Protein AF-A0A7S0CJA6-F1 (afdb_monomer_lite)

Radius of gyration: 19.64 Å; chains: 1; bounding box: 47×48×45 Å

InterPro domains:
  IPR001902 SLC26A/SulP transporter [PTHR11814] (40-157)
  IPR011547 SLC26A/SulP transporter domain [PF00916] (33-157)

Structure (mmCIF, N/CA/C/O backbone):
data_AF-A0A7S0CJA6-F1
#
_entry.id   AF-A0A7S0CJA6-F1
#
loop_
_atom_site.group_PDB
_atom_site.id
_atom_site.type_symbol
_atom_site.label_atom_id
_atom_site.label_alt_id
_atom_site.label_comp_id
_atom_site.label_asym_id
_atom_site.label_entity_id
_atom_site.label_seq_id
_atom_site.pdbx_PDB_ins_code
_atom_site.Cartn_x
_atom_site.Cartn_y
_atom_site.Cartn_z
_atom_site.occupancy
_atom_site.B_iso_or_equiv
_atom_site.auth_seq_id
_atom_site.auth_comp_id
_atom_site.auth_asym_id
_atom_site.auth_atom_id
_atom_site.pdbx_PDB_model_num
ATOM 1 N N . ALA A 1 1 ? 19.255 10.999 -23.727 1.00 34.34 1 ALA A N 1
ATOM 2 C CA . ALA A 1 1 ? 18.001 10.492 -24.313 1.00 34.34 1 ALA A CA 1
ATOM 3 C C . ALA A 1 1 ? 17.086 10.136 -23.152 1.00 34.34 1 ALA A C 1
ATOM 5 O O . ALA A 1 1 ? 17.441 9.262 -22.374 1.00 34.34 1 ALA A O 1
ATOM 6 N N . GLY A 1 2 ? 16.042 10.936 -22.924 1.00 38.62 2 GLY A N 1
ATOM 7 C CA . GLY A 1 2 ? 15.168 10.803 -21.758 1.00 38.62 2 GLY A CA 1
ATOM 8 C C . GLY A 1 2 ? 14.241 9.605 -21.918 1.00 38.62 2 GLY A C 1
ATOM 9 O O . GLY A 1 2 ? 13.465 9.574 -22.870 1.00 38.62 2 GLY A O 1
ATOM 10 N N . GLY A 1 3 ? 14.359 8.637 -21.010 1.00 33.50 3 GLY A N 1
ATOM 11 C CA . GLY A 1 3 ? 13.439 7.509 -20.917 1.00 33.50 3 GLY A CA 1
ATOM 12 C C . GLY A 1 3 ? 12.040 7.991 -20.552 1.00 33.50 3 GLY A C 1
ATOM 13 O O . GLY A 1 3 ? 11.866 8.930 -19.769 1.00 33.50 3 GLY A O 1
ATOM 14 N N . ILE A 1 4 ? 11.041 7.368 -21.161 1.00 37.97 4 ILE A N 1
ATOM 15 C CA . ILE A 1 4 ? 9.636 7.659 -20.905 1.00 37.97 4 ILE A CA 1
ATOM 16 C C . ILE A 1 4 ? 9.316 7.119 -19.506 1.00 37.97 4 ILE A C 1
ATOM 18 O O . ILE A 1 4 ? 9.671 5.987 -19.179 1.00 37.97 4 ILE A O 1
ATOM 22 N N . VAL A 1 5 ? 8.657 7.913 -18.658 1.00 37.62 5 VAL A N 1
ATOM 23 C CA . VAL A 1 5 ? 8.196 7.448 -17.340 1.00 37.62 5 VAL A CA 1
ATOM 24 C C . VAL A 1 5 ? 7.273 6.241 -17.551 1.00 37.62 5 VAL A C 1
ATOM 26 O O . VAL A 1 5 ? 6.165 6.400 -18.060 1.00 37.62 5 VAL A O 1
ATOM 29 N N . GLY A 1 6 ? 7.747 5.044 -17.191 1.00 39.72 6 GLY A N 1
ATOM 30 C CA . GLY A 1 6 ? 7.021 3.776 -17.349 1.00 39.72 6 GLY A CA 1
ATOM 31 C C . GLY A 1 6 ? 7.597 2.793 -18.375 1.00 39.72 6 GLY A C 1
ATOM 32 O O . GLY A 1 6 ? 6.991 1.747 -18.593 1.00 39.72 6 GLY A O 1
ATOM 33 N N . GLU A 1 7 ? 8.738 3.085 -19.000 1.00 39.81 7 GLU A N 1
ATOM 34 C CA . GLU A 1 7 ? 9.423 2.114 -19.858 1.00 39.81 7 GLU A CA 1
ATOM 35 C C . GLU A 1 7 ? 10.080 1.016 -19.001 1.00 39.81 7 GLU A C 1
ATOM 37 O O . GLU A 1 7 ? 10.882 1.299 -18.109 1.00 39.81 7 GLU A O 1
ATOM 42 N N . ILE A 1 8 ? 9.693 -0.242 -19.231 1.00 46.72 8 ILE A N 1
ATOM 43 C CA . ILE A 1 8 ? 10.284 -1.404 -18.558 1.00 46.72 8 ILE A CA 1
ATOM 44 C C . ILE A 1 8 ? 11.659 -1.642 -19.204 1.00 46.72 8 ILE A C 1
ATOM 46 O O . ILE A 1 8 ? 11.704 -1.825 -20.424 1.00 46.72 8 ILE A O 1
ATOM 50 N N . PRO A 1 9 ? 12.772 -1.631 -18.447 1.00 54.38 9 PRO A N 1
ATOM 51 C CA . PRO A 1 9 ? 14.093 -1.869 -19.019 1.00 54.38 9 PRO A CA 1
ATOM 52 C C . PRO A 1 9 ? 14.168 -3.275 -19.645 1.00 54.38 9 PRO A C 1
ATOM 54 O O . PRO A 1 9 ? 13.553 -4.209 -19.121 1.00 54.38 9 PRO A O 1
ATOM 57 N N . PRO A 1 10 ? 14.897 -3.449 -20.764 1.00 44.28 10 PRO A N 1
ATOM 58 C CA . PRO A 1 10 ? 15.075 -4.759 -21.379 1.00 44.28 10 PRO A CA 1
ATOM 59 C C . PRO A 1 10 ? 15.788 -5.700 -20.395 1.00 44.28 10 PRO A C 1
ATOM 61 O O . PRO A 1 10 ? 16.904 -5.434 -19.958 1.00 44.28 10 PRO A O 1
ATOM 64 N N . MET A 1 11 ? 15.099 -6.778 -20.018 1.00 49.84 11 MET A N 1
ATOM 65 C CA . MET A 1 11 ? 15.548 -7.783 -19.051 1.00 49.84 11 MET A CA 1
ATOM 66 C C . MET A 1 11 ? 16.489 -8.794 -19.729 1.00 49.84 11 MET A C 1
ATOM 68 O O . MET A 1 11 ? 16.017 -9.741 -20.360 1.00 49.84 11 MET A O 1
ATOM 72 N N . GLU A 1 12 ? 17.807 -8.626 -19.593 1.00 42.50 12 GLU A N 1
ATOM 73 C CA . GLU A 1 12 ? 18.779 -9.682 -19.914 1.00 42.50 12 GLU A CA 1
ATOM 74 C C . GLU A 1 12 ? 19.123 -10.488 -18.650 1.00 42.50 12 GLU A C 1
ATOM 76 O O . GLU A 1 12 ? 19.884 -10.036 -17.802 1.00 42.50 12 GLU A O 1
ATOM 81 N N . GLY A 1 13 ? 18.570 -11.704 -18.536 1.00 4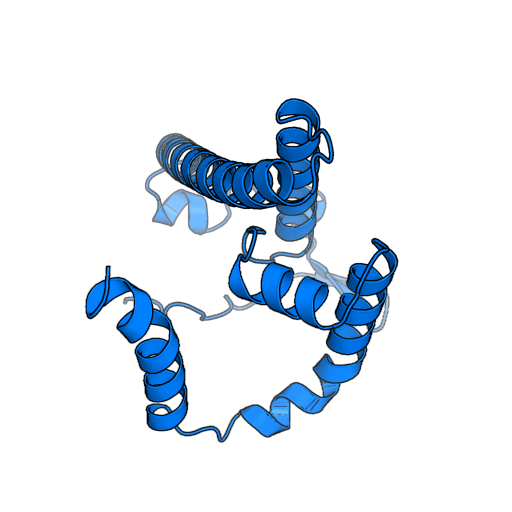7.22 13 GLY A N 1
ATOM 82 C CA . GLY A 1 13 ? 19.039 -12.728 -17.589 1.00 47.22 13 GLY A CA 1
ATOM 83 C C . GLY A 1 13 ? 18.039 -13.142 -16.499 1.00 47.22 13 GLY A C 1
ATOM 84 O O . GLY A 1 13 ? 17.909 -12.501 -15.461 1.00 47.22 13 GLY A O 1
ATOM 85 N N . GLY A 1 14 ? 17.380 -14.290 -16.683 1.00 44.97 14 GLY A N 1
ATOM 86 C CA . GLY A 1 14 ? 16.560 -14.940 -15.651 1.00 44.97 14 GLY A CA 1
ATOM 87 C C . GLY A 1 14 ? 16.659 -16.464 -15.729 1.00 44.97 14 GLY A C 1
ATOM 88 O O . GLY A 1 14 ? 16.762 -17.022 -16.824 1.00 44.97 14 GLY A O 1
ATOM 89 N N . ILE A 1 15 ? 16.633 -17.147 -14.578 1.00 46.81 15 ILE A N 1
ATOM 90 C CA . ILE A 1 15 ? 16.585 -18.619 -14.533 1.00 46.81 15 ILE A CA 1
ATOM 91 C C . ILE A 1 15 ? 15.150 -19.046 -14.821 1.00 46.81 15 ILE A C 1
ATOM 93 O O . ILE A 1 15 ? 14.223 -18.685 -14.096 1.00 46.81 15 ILE A O 1
ATOM 97 N N . ASN A 1 16 ? 14.968 -1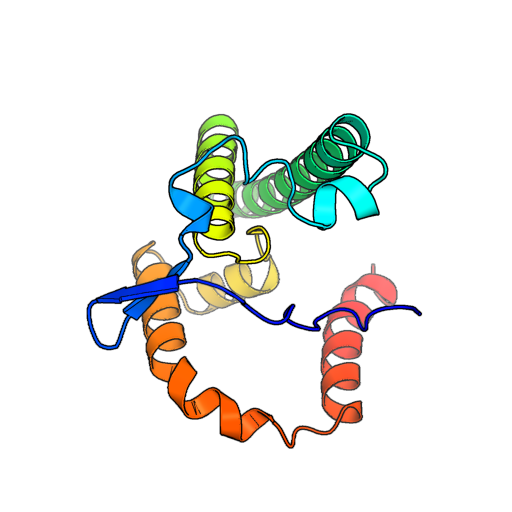9.821 -15.886 1.00 47.88 16 ASN A N 1
ATOM 98 C CA . ASN A 1 16 ? 13.679 -20.395 -16.249 1.00 47.88 16 ASN A CA 1
ATOM 99 C C . ASN A 1 16 ? 13.414 -21.648 -15.404 1.00 47.88 16 ASN A C 1
ATOM 101 O O . ASN A 1 16 ? 14.013 -22.695 -15.649 1.00 47.88 16 ASN A O 1
ATOM 105 N N . ILE A 1 17 ? 12.485 -21.566 -14.449 1.00 50.97 17 ILE A N 1
ATOM 106 C CA . ILE A 1 17 ? 11.848 -22.748 -13.854 1.00 50.97 17 ILE A CA 1
ATOM 107 C C . ILE A 1 17 ? 10.402 -22.844 -14.358 1.00 50.97 17 ILE A C 1
ATOM 109 O O . ILE A 1 17 ? 9.436 -22.553 -13.656 1.00 50.97 17 ILE A O 1
ATOM 113 N N . GLY A 1 18 ? 10.253 -23.229 -15.628 1.00 62.47 18 GLY A N 1
ATOM 114 C CA . GLY A 1 18 ? 8.951 -23.308 -16.299 1.00 62.47 18 GLY A CA 1
ATOM 115 C C . GLY A 1 18 ? 8.359 -21.918 -16.592 1.00 62.47 18 GLY A C 1
ATOM 116 O O . GLY A 1 18 ? 9.113 -21.015 -16.934 1.00 62.47 18 GLY A O 1
ATOM 117 N N . PRO A 1 19 ? 7.034 -21.697 -16.476 1.00 48.66 19 PRO A N 1
ATOM 118 C CA . PRO A 1 19 ? 6.403 -20.431 -16.873 1.00 48.66 19 PRO A CA 1
ATOM 119 C C . PRO A 1 19 ? 6.705 -19.242 -15.938 1.00 48.66 19 PRO A C 1
ATOM 121 O O . PRO A 1 19 ? 6.184 -18.152 -16.163 1.00 48.66 19 PRO A O 1
ATOM 124 N N . LEU A 1 20 ? 7.514 -19.430 -14.887 1.00 52.25 20 LEU A N 1
ATOM 125 C CA . LEU A 1 20 ? 7.940 -18.378 -13.966 1.00 52.25 20 LEU A CA 1
ATOM 126 C C . LEU A 1 20 ? 9.420 -18.044 -14.208 1.00 52.25 20 LEU A C 1
ATOM 128 O O . LEU A 1 20 ? 10.319 -18.761 -13.766 1.00 52.25 20 LEU A O 1
ATOM 132 N N . SER A 1 21 ? 9.670 -16.928 -14.890 1.00 43.44 21 SER A N 1
ATOM 133 C CA . SER A 1 21 ? 11.000 -16.319 -14.954 1.00 43.44 21 SER A CA 1
ATOM 134 C C . SER A 1 21 ? 11.219 -15.505 -13.682 1.00 43.44 21 SER A C 1
ATOM 136 O O . SER A 1 21 ? 10.710 -14.392 -13.558 1.00 43.44 21 SER A O 1
ATOM 138 N N . LEU A 1 22 ? 11.951 -16.065 -12.720 1.00 54.69 22 LEU A N 1
ATOM 139 C CA . LEU A 1 22 ? 12.435 -15.314 -11.563 1.00 54.69 22 LEU A CA 1
ATOM 140 C C . LEU A 1 22 ? 13.724 -14.580 -11.978 1.00 54.69 22 LEU A C 1
ATOM 142 O O . LEU A 1 22 ? 14.679 -15.246 -12.399 1.00 54.69 22 LEU A O 1
ATOM 146 N N . PRO A 1 23 ? 13.779 -13.237 -11.902 1.00 51.97 23 PRO A N 1
ATOM 147 C CA . PRO A 1 23 ? 15.008 -12.504 -12.177 1.00 51.97 23 PRO A CA 1
ATOM 148 C C . PRO A 1 23 ? 16.082 -12.893 -11.148 1.00 51.97 23 PRO A C 1
ATOM 150 O O . PRO A 1 23 ? 15.835 -12.886 -9.941 1.00 51.97 23 PRO A O 1
ATOM 153 N N . LEU A 1 24 ? 17.280 -13.232 -11.638 1.00 49.38 24 LEU A N 1
ATOM 154 C CA . LEU A 1 24 ? 18.470 -13.590 -10.842 1.00 49.38 24 LEU A CA 1
ATOM 155 C C . LEU A 1 24 ? 18.955 -12.456 -9.919 1.00 49.38 24 LEU A C 1
ATOM 157 O O . LEU A 1 24 ? 19.768 -12.683 -9.028 1.00 49.38 24 LEU A O 1
ATOM 161 N N . GLU A 1 25 ? 18.404 -11.259 -10.099 1.00 52.19 25 GLU A N 1
ATOM 162 C CA . GLU A 1 25 ? 18.694 -10.037 -9.353 1.00 52.19 25 GLU A CA 1
ATOM 163 C C . GLU A 1 25 ? 18.331 -10.145 -7.855 1.00 52.19 25 GLU A C 1
ATOM 165 O O . GLU A 1 25 ? 18.951 -9.501 -7.017 1.00 52.19 25 GLU A O 1
ATOM 170 N N . LEU A 1 26 ? 17.387 -11.018 -7.474 1.00 49.50 26 LEU A N 1
ATOM 171 C CA . LEU A 1 26 ? 16.946 -11.188 -6.077 1.00 49.50 26 LEU A CA 1
ATOM 172 C C . LEU A 1 26 ? 17.919 -11.966 -5.170 1.00 49.50 26 LEU A C 1
ATOM 174 O O . LEU A 1 26 ? 17.708 -11.987 -3.956 1.00 49.50 26 LEU A O 1
ATOM 178 N N . LEU A 1 27 ? 18.955 -12.620 -5.711 1.00 49.53 27 LEU A N 1
ATOM 179 C CA . LEU A 1 27 ? 19.834 -13.496 -4.919 1.00 49.53 27 LEU A CA 1
ATOM 180 C C . LEU A 1 27 ? 21.164 -12.839 -4.509 1.00 49.53 27 LEU A C 1
ATOM 182 O O . LEU A 1 27 ? 21.864 -13.378 -3.652 1.00 49.53 27 LEU A O 1
ATOM 186 N N . ASN A 1 28 ? 21.506 -11.671 -5.066 1.00 48.25 28 ASN A N 1
ATOM 187 C CA . ASN A 1 28 ? 22.794 -11.022 -4.824 1.00 48.25 28 ASN A CA 1
ATOM 188 C C . ASN A 1 28 ? 22.616 -9.564 -4.340 1.00 48.25 28 ASN A C 1
ATOM 190 O O . ASN A 1 28 ? 22.383 -8.662 -5.149 1.00 48.25 28 ASN A O 1
ATOM 194 N N . PRO A 1 29 ? 22.743 -9.281 -3.027 1.00 54.56 29 PRO A N 1
ATOM 195 C CA . PRO A 1 29 ? 22.499 -7.944 -2.473 1.00 54.56 29 PRO A CA 1
ATOM 196 C C . PRO A 1 29 ? 23.478 -6.878 -2.997 1.00 54.56 29 PRO A C 1
ATOM 198 O O . PRO A 1 29 ? 23.189 -5.686 -2.912 1.00 54.56 29 PRO A O 1
ATOM 201 N N . ALA A 1 30 ? 24.622 -7.293 -3.553 1.00 52.19 30 ALA A N 1
ATOM 202 C CA . ALA A 1 30 ? 25.612 -6.408 -4.160 1.00 52.19 30 ALA A CA 1
ATOM 203 C C . ALA A 1 30 ? 25.252 -5.970 -5.597 1.00 52.19 30 ALA A C 1
ATOM 205 O O . ALA A 1 30 ? 25.661 -4.888 -6.015 1.00 52.19 30 ALA A O 1
ATOM 206 N N . GLU A 1 31 ? 24.465 -6.759 -6.338 1.00 51.91 31 GLU A N 1
ATOM 207 C CA . GLU A 1 31 ? 23.998 -6.406 -7.693 1.00 51.91 31 GLU A CA 1
ATOM 208 C C . GLU A 1 31 ? 22.672 -5.632 -7.664 1.00 51.91 31 GLU A C 1
ATOM 210 O O . GLU A 1 31 ? 22.499 -4.718 -8.465 1.00 51.91 31 GLU A O 1
ATOM 215 N N . LEU A 1 32 ? 21.827 -5.831 -6.638 1.00 52.22 32 LEU A N 1
ATOM 216 C CA . LEU A 1 32 ? 20.700 -4.926 -6.332 1.00 52.22 32 LEU A CA 1
ATOM 217 C C . LEU A 1 32 ? 21.131 -3.474 -6.067 1.00 52.22 32 LEU A C 1
ATOM 219 O O . LEU A 1 32 ? 20.330 -2.544 -6.153 1.00 52.22 32 LEU A O 1
ATOM 223 N N . MET A 1 33 ? 22.399 -3.258 -5.716 1.00 49.69 33 MET A N 1
ATOM 224 C CA . MET A 1 33 ? 22.956 -1.927 -5.484 1.00 49.69 33 MET A CA 1
ATOM 225 C C . MET A 1 33 ? 23.378 -1.230 -6.791 1.00 49.69 33 MET A C 1
ATOM 227 O O . MET A 1 33 ? 23.532 -0.009 -6.805 1.00 49.69 33 MET A O 1
ATOM 231 N N . GLN A 1 34 ? 23.514 -1.979 -7.894 1.00 48.72 34 GLN A N 1
ATOM 232 C CA . GLN A 1 34 ? 23.853 -1.463 -9.229 1.00 48.72 34 GLN A CA 1
ATOM 233 C C . GLN A 1 34 ? 22.626 -1.243 -10.125 1.00 48.72 34 GLN A C 1
ATOM 235 O O . GLN A 1 34 ? 22.766 -0.984 -11.320 1.00 48.72 34 GLN A O 1
ATOM 240 N N . VAL A 1 35 ? 21.421 -1.280 -9.552 1.00 55.84 35 VAL A N 1
ATOM 241 C CA . VAL A 1 35 ? 20.189 -0.951 -10.272 1.00 55.84 35 VAL A CA 1
ATOM 242 C C . VAL A 1 35 ? 20.322 0.467 -10.857 1.00 55.84 35 VAL A C 1
ATOM 244 O O . VAL A 1 35 ? 20.714 1.393 -10.132 1.00 55.84 35 VAL A O 1
ATOM 247 N N . PRO A 1 36 ? 19.950 0.699 -12.132 1.00 56.75 36 PRO A N 1
ATOM 248 C CA . PRO A 1 36 ? 20.057 2.006 -12.793 1.00 56.75 36 PRO A CA 1
ATOM 249 C C . PRO A 1 36 ? 19.351 3.158 -12.048 1.00 56.75 36 PRO A C 1
ATOM 251 O O . PRO A 1 36 ? 19.639 4.326 -12.310 1.00 56.75 36 PRO A O 1
ATOM 254 N N . LEU A 1 37 ? 18.482 2.858 -11.073 1.00 57.44 37 LEU A N 1
ATOM 255 C CA . LEU A 1 37 ? 17.884 3.833 -10.158 1.00 57.44 37 LEU A CA 1
ATOM 256 C C . LEU A 1 37 ? 18.909 4.556 -9.269 1.00 57.44 37 LEU A C 1
ATOM 258 O O . LEU A 1 37 ? 18.781 5.763 -9.074 1.00 57.44 37 LEU A O 1
ATOM 262 N N . VAL A 1 38 ? 19.924 3.868 -8.736 1.00 57.53 38 VAL A N 1
ATOM 263 C CA . VAL A 1 38 ? 20.918 4.503 -7.845 1.00 57.53 38 VAL A CA 1
ATOM 264 C C . VAL A 1 38 ? 21.754 5.518 -8.625 1.00 57.53 38 VAL A C 1
ATOM 266 O O . VAL A 1 38 ? 22.015 6.620 -8.136 1.00 57.53 38 VAL A O 1
ATOM 269 N N . ALA A 1 39 ? 22.107 5.180 -9.868 1.00 58.69 39 ALA A N 1
ATOM 270 C CA . ALA A 1 39 ? 22.787 6.087 -10.786 1.00 58.69 39 ALA A CA 1
ATOM 271 C C . ALA A 1 39 ? 21.891 7.271 -11.201 1.00 58.69 39 ALA A C 1
ATOM 273 O O . ALA A 1 39 ? 22.371 8.402 -11.261 1.00 58.69 39 ALA A O 1
ATOM 274 N N . HIS A 1 40 ? 20.589 7.045 -11.421 1.00 63.31 40 HIS A N 1
ATOM 275 C CA . HIS A 1 40 ? 19.638 8.095 -11.811 1.00 63.31 40 HIS A CA 1
ATOM 276 C C . HIS A 1 40 ? 19.385 9.137 -10.708 1.00 63.31 40 HIS A C 1
ATOM 278 O O . HIS A 1 40 ? 19.218 10.317 -11.002 1.00 63.31 40 HIS A O 1
ATOM 284 N N . PHE A 1 41 ? 19.395 8.725 -9.437 1.00 60.16 41 PHE A N 1
ATOM 285 C CA . PHE A 1 41 ? 19.184 9.621 -8.291 1.00 60.16 41 PHE A CA 1
ATOM 286 C C . PHE A 1 41 ? 20.472 10.270 -7.753 1.00 60.16 41 PHE A C 1
ATOM 288 O O . PHE A 1 41 ? 20.429 11.021 -6.777 1.00 60.16 41 PHE A O 1
ATOM 295 N N . GLY A 1 42 ? 21.622 10.034 -8.392 1.00 65.25 42 GLY A N 1
ATOM 296 C CA . GLY A 1 42 ? 22.899 10.624 -7.980 1.00 65.25 42 GLY A CA 1
ATOM 297 C C . GLY A 1 42 ? 23.510 9.971 -6.736 1.00 65.25 42 GLY A C 1
ATOM 298 O O . GLY A 1 42 ? 24.265 10.617 -6.014 1.00 65.25 42 GLY A O 1
ATOM 299 N N . GLY A 1 43 ? 23.185 8.701 -6.477 1.00 79.06 43 GLY A N 1
ATOM 300 C CA . GLY A 1 43 ? 23.772 7.894 -5.410 1.00 79.06 43 GLY A CA 1
ATOM 301 C C . GLY A 1 43 ? 22.790 7.451 -4.324 1.00 79.06 43 GLY A C 1
ATOM 302 O O . GLY A 1 43 ? 21.662 7.933 -4.204 1.00 79.06 43 GLY A O 1
ATOM 303 N N . ILE A 1 44 ? 23.255 6.515 -3.494 1.00 78.88 44 ILE A N 1
ATOM 304 C CA . ILE A 1 44 ? 22.454 5.850 -2.456 1.00 78.88 44 ILE A CA 1
ATOM 305 C C . ILE A 1 44 ? 21.905 6.830 -1.406 1.00 78.88 44 ILE A C 1
ATOM 307 O O . ILE A 1 44 ? 20.793 6.653 -0.916 1.00 78.88 44 ILE A O 1
ATOM 311 N N . LEU A 1 45 ? 22.652 7.897 -1.098 1.00 81.69 45 LEU A N 1
ATOM 312 C CA . LEU A 1 45 ? 22.263 8.904 -0.106 1.00 81.69 45 LEU A CA 1
ATOM 313 C C . LEU A 1 45 ? 21.053 9.727 -0.562 1.00 81.69 45 LEU A C 1
ATOM 315 O O . LEU A 1 45 ? 20.119 9.916 0.213 1.00 81.69 45 LEU A O 1
ATOM 319 N N . ASN A 1 46 ? 21.031 10.168 -1.822 1.00 79.88 46 ASN A N 1
ATOM 320 C CA . ASN A 1 46 ? 19.897 10.911 -2.378 1.00 79.88 46 ASN A CA 1
ATOM 321 C C . ASN A 1 46 ? 18.649 10.040 -2.506 1.00 79.88 46 ASN A C 1
ATOM 323 O O . ASN A 1 46 ? 17.533 10.516 -2.276 1.00 79.88 46 ASN A O 1
ATOM 327 N N . LEU A 1 47 ? 18.835 8.763 -2.847 1.00 83.44 47 LEU A N 1
ATOM 328 C CA . LEU A 1 47 ? 17.746 7.799 -2.905 1.00 83.44 47 LEU A CA 1
ATOM 329 C C . LEU A 1 47 ? 17.151 7.571 -1.511 1.00 83.44 47 LEU A C 1
ATOM 331 O O . LEU A 1 47 ? 15.937 7.651 -1.347 1.00 83.44 47 LEU A O 1
ATOM 335 N N . LEU A 1 48 ? 18.001 7.364 -0.499 1.00 85.62 48 LEU A N 1
ATOM 336 C CA . LEU A 1 48 ? 17.570 7.183 0.885 1.00 85.62 48 LEU A CA 1
ATOM 337 C C . LEU A 1 48 ? 16.853 8.427 1.418 1.00 85.62 48 LEU A C 1
ATOM 339 O O . LEU A 1 48 ? 15.809 8.305 2.059 1.00 85.62 48 LEU A O 1
ATOM 343 N N . LEU A 1 49 ? 17.369 9.620 1.118 1.00 89.00 49 LEU A N 1
ATOM 344 C CA . LEU A 1 49 ? 16.740 10.879 1.507 1.00 89.00 49 LEU A CA 1
ATOM 345 C C . LEU A 1 49 ? 15.358 11.036 0.856 1.00 89.00 49 LEU A C 1
ATOM 347 O O . LEU A 1 49 ? 14.373 11.271 1.554 1.00 89.00 49 LEU A O 1
ATOM 351 N N . SER A 1 50 ? 15.261 10.833 -0.461 1.00 86.94 50 SER A N 1
ATOM 352 C CA . SER A 1 50 ? 13.995 10.928 -1.202 1.00 86.94 50 SER A CA 1
ATOM 353 C C . SER A 1 50 ? 12.975 9.884 -0.737 1.00 86.94 50 SER A C 1
ATOM 355 O O . SER A 1 50 ? 11.805 10.208 -0.542 1.00 86.94 50 SER A O 1
ATOM 357 N N . ALA A 1 51 ? 13.416 8.646 -0.497 1.00 88.50 51 ALA A N 1
ATOM 358 C CA . ALA A 1 51 ? 12.573 7.572 0.016 1.00 88.50 51 ALA A CA 1
ATOM 359 C C . ALA A 1 51 ? 12.066 7.875 1.433 1.00 88.50 51 ALA A C 1
ATOM 361 O O . ALA A 1 51 ? 10.888 7.671 1.716 1.00 88.50 51 ALA A O 1
ATOM 362 N N . THR A 1 52 ? 12.923 8.417 2.304 1.00 90.31 52 THR A N 1
ATOM 363 C CA . THR A 1 52 ? 12.553 8.805 3.674 1.00 90.31 52 THR A CA 1
ATOM 364 C C . THR A 1 52 ? 11.536 9.944 3.674 1.00 90.31 52 THR A C 1
ATOM 366 O O . THR A 1 52 ? 10.542 9.883 4.401 1.00 90.31 52 THR A O 1
ATOM 369 N N . LEU A 1 53 ? 11.736 10.964 2.832 1.00 93.56 53 LEU A N 1
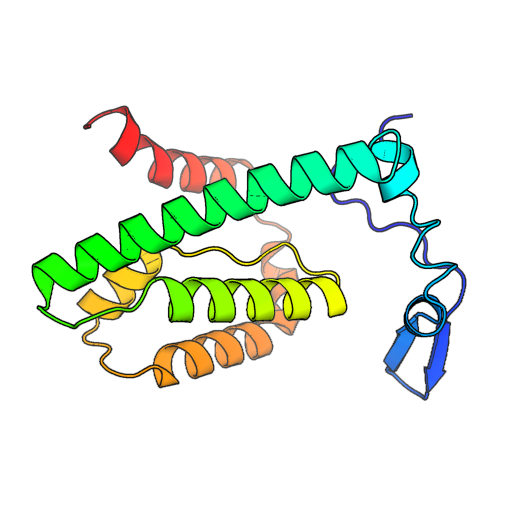ATOM 370 C CA . LEU A 1 53 ? 10.772 12.052 2.660 1.00 93.56 53 LEU A CA 1
ATOM 371 C C . LEU A 1 53 ? 9.427 11.526 2.157 1.00 93.56 53 LEU A C 1
ATOM 373 O O . LEU A 1 53 ? 8.389 11.832 2.745 1.00 93.56 53 LEU A O 1
ATOM 377 N N . PHE A 1 54 ? 9.439 10.687 1.118 1.00 91.31 54 PHE A N 1
ATOM 378 C CA . PHE A 1 54 ? 8.221 10.082 0.589 1.00 91.31 54 PHE A CA 1
ATOM 379 C C . PHE A 1 54 ? 7.501 9.238 1.647 1.00 91.31 54 PHE A C 1
ATOM 381 O O . PHE A 1 54 ? 6.309 9.433 1.867 1.00 91.31 54 PHE A O 1
ATOM 388 N N . ALA A 1 55 ? 8.214 8.348 2.342 1.00 92.50 55 ALA A N 1
ATOM 389 C CA . ALA A 1 55 ? 7.650 7.499 3.388 1.00 92.50 55 ALA A CA 1
ATOM 390 C C . ALA A 1 55 ? 7.029 8.326 4.523 1.00 92.50 55 ALA A C 1
ATOM 392 O O . ALA A 1 55 ? 5.936 8.008 4.987 1.00 92.50 55 ALA A O 1
ATOM 393 N N . SER A 1 56 ? 7.679 9.425 4.919 1.00 93.94 56 SER A N 1
ATOM 394 C CA . SER A 1 56 ? 7.179 10.321 5.969 1.00 93.94 56 SER A CA 1
ATOM 395 C C . SER A 1 56 ? 5.878 11.013 5.554 1.00 93.94 56 SER A C 1
ATOM 397 O O . SER A 1 56 ? 4.904 11.004 6.307 1.00 93.94 56 SER A O 1
ATOM 399 N N . LEU A 1 57 ? 5.827 11.564 4.336 1.00 94.38 57 LEU A N 1
ATOM 400 C CA . LEU A 1 57 ? 4.613 12.183 3.789 1.00 94.38 57 LEU A CA 1
ATOM 401 C C . LEU A 1 57 ? 3.486 11.161 3.616 1.00 94.38 57 LEU A C 1
ATOM 403 O O . LEU A 1 57 ? 2.321 11.449 3.898 1.00 94.38 57 LEU A O 1
ATOM 407 N N . ASN A 1 58 ? 3.832 9.954 3.174 1.00 93.12 58 ASN A N 1
ATOM 408 C CA . ASN A 1 58 ? 2.871 8.889 2.954 1.00 93.12 58 ASN A CA 1
ATOM 409 C C . ASN A 1 58 ? 2.261 8.382 4.268 1.00 93.12 58 ASN A C 1
ATOM 411 O O . ASN A 1 58 ? 1.051 8.172 4.350 1.00 93.12 58 ASN A O 1
ATOM 415 N N . PHE A 1 59 ? 3.077 8.247 5.313 1.00 93.88 59 PHE A N 1
ATOM 416 C CA . PHE A 1 59 ? 2.618 7.891 6.653 1.00 93.88 59 PHE A CA 1
ATOM 417 C C . PHE A 1 59 ? 1.757 8.987 7.285 1.00 93.88 59 PHE A C 1
ATOM 419 O O . PHE A 1 59 ? 0.696 8.694 7.836 1.00 93.88 59 PHE A O 1
ATOM 426 N N . LEU A 1 60 ? 2.150 10.257 7.138 1.00 94.38 60 LEU A N 1
ATOM 427 C CA . LEU A 1 60 ? 1.358 11.390 7.618 1.00 94.38 60 LEU A CA 1
ATOM 428 C C . LEU A 1 60 ? -0.040 11.410 6.983 1.00 94.38 60 LEU A C 1
ATOM 430 O O . LEU A 1 60 ? -1.040 11.581 7.680 1.00 94.38 60 LEU A O 1
ATOM 434 N N . SER A 1 61 ? -0.121 11.179 5.669 1.00 91.88 61 SER A N 1
ATOM 435 C CA . SER A 1 61 ? -1.400 11.074 4.962 1.00 91.88 61 SER A CA 1
ATOM 436 C C . SER A 1 61 ? -2.256 9.919 5.493 1.00 91.88 61 SER A C 1
ATOM 438 O O . SER A 1 61 ? -3.458 10.091 5.700 1.00 91.88 61 SER A O 1
ATOM 440 N N . LEU A 1 62 ? -1.644 8.763 5.770 1.00 91.25 62 LEU A N 1
ATOM 441 C CA . LEU A 1 62 ? -2.344 7.591 6.292 1.00 91.25 62 LEU A CA 1
ATOM 442 C C . LEU A 1 62 ? -2.915 7.832 7.697 1.00 91.25 62 LEU A C 1
ATOM 444 O O . LEU A 1 62 ? -4.082 7.523 7.938 1.00 91.25 62 LEU A O 1
ATOM 448 N N . ILE A 1 63 ? -2.130 8.427 8.601 1.00 92.50 63 ILE A N 1
ATOM 449 C CA . ILE A 1 63 ? -2.592 8.782 9.951 1.00 92.50 63 ILE A CA 1
ATOM 450 C C . ILE A 1 63 ? -3.733 9.790 9.892 1.00 92.50 63 ILE A C 1
ATOM 452 O O . ILE A 1 63 ? -4.705 9.640 10.625 1.00 92.50 63 ILE A O 1
ATOM 456 N N . ASN A 1 64 ? -3.652 10.791 9.013 1.00 91.06 64 ASN A N 1
ATOM 457 C CA . ASN A 1 64 ? -4.714 11.784 8.888 1.00 91.06 64 ASN A CA 1
ATOM 458 C C . ASN A 1 64 ? -6.050 11.133 8.491 1.00 91.06 64 ASN A C 1
ATOM 460 O O . ASN A 1 64 ? -7.099 11.472 9.028 1.00 91.06 64 ASN A O 1
ATOM 464 N N . ILE A 1 65 ? -6.005 10.140 7.598 1.00 90.06 65 ILE A N 1
ATOM 465 C CA . ILE A 1 65 ? -7.184 9.343 7.246 1.00 90.06 65 ILE A CA 1
ATOM 466 C C . ILE A 1 65 ? -7.668 8.545 8.463 1.00 90.06 65 ILE A C 1
ATOM 468 O O . ILE A 1 65 ? -8.855 8.585 8.773 1.00 90.06 65 ILE A O 1
ATOM 472 N N . ALA A 1 66 ? -6.775 7.840 9.165 1.00 88.38 66 ALA A N 1
ATOM 473 C CA . ALA A 1 66 ? -7.133 7.039 10.337 1.00 88.38 66 ALA A CA 1
ATOM 474 C C . ALA A 1 66 ? -7.778 7.879 11.453 1.00 88.38 66 ALA A C 1
ATOM 476 O O . ALA A 1 66 ? -8.779 7.455 12.028 1.00 88.38 66 ALA A O 1
ATOM 477 N N . ALA A 1 67 ? -7.266 9.087 11.693 1.00 88.56 67 ALA A N 1
ATOM 478 C CA . ALA A 1 67 ? -7.804 10.027 12.670 1.00 88.56 67 ALA A CA 1
ATOM 479 C C . ALA A 1 67 ? -9.250 10.443 12.345 1.00 88.56 67 ALA A C 1
ATOM 481 O O . ALA A 1 67 ? -10.083 10.489 13.243 1.00 88.56 67 ALA A O 1
ATOM 482 N N . ILE A 1 68 ? -9.588 10.663 11.066 1.00 88.00 68 ILE A N 1
ATOM 483 C CA . ILE A 1 68 ? -10.975 10.944 10.640 1.00 88.00 68 ILE A CA 1
ATOM 484 C C . ILE A 1 68 ? -11.904 9.763 10.973 1.00 88.00 68 ILE A C 1
ATOM 486 O O . ILE A 1 68 ? -13.042 9.950 11.395 1.00 88.00 68 ILE A O 1
ATOM 490 N N . PHE A 1 69 ? -11.439 8.523 10.801 1.00 85.06 69 PHE A N 1
ATOM 491 C CA . PHE A 1 69 ? -12.249 7.350 11.144 1.00 85.06 69 PHE A CA 1
ATOM 492 C C . PHE A 1 69 ? -12.354 7.118 12.657 1.00 85.06 69 PHE A C 1
ATOM 494 O O . PHE A 1 69 ? -13.385 6.608 13.102 1.00 85.06 69 PHE A O 1
ATOM 501 N N . GLU A 1 70 ? -11.334 7.484 13.438 1.00 85.06 70 GLU A N 1
ATOM 502 C CA . GLU A 1 70 ? -11.378 7.443 14.903 1.00 85.06 70 GLU A CA 1
ATOM 503 C C . GLU A 1 70 ? -12.413 8.429 15.446 1.00 85.06 70 GLU A C 1
ATOM 505 O O . GLU A 1 70 ? -13.266 8.023 16.233 1.00 85.06 70 GLU A O 1
ATOM 510 N N . THR A 1 71 ? -12.388 9.691 15.007 1.00 85.56 71 THR A N 1
ATOM 511 C CA . THR A 1 71 ? -13.334 10.710 15.490 1.00 85.56 71 THR A CA 1
ATOM 512 C C . THR A 1 71 ? -14.781 10.342 15.184 1.00 85.56 71 THR A C 1
ATOM 514 O O . THR A 1 71 ? -15.664 10.587 16.001 1.00 85.56 71 THR A O 1
ATOM 517 N N . GLU A 1 72 ? -15.033 9.708 14.039 1.00 83.12 72 GLU A N 1
ATOM 518 C CA . GLU A 1 72 ? -16.383 9.312 13.643 1.00 83.12 72 GLU A CA 1
ATOM 519 C C . GLU A 1 72 ? -16.873 8.007 14.291 1.00 83.12 72 GLU A C 1
ATOM 521 O O . GLU A 1 72 ? -18.066 7.877 14.551 1.00 83.12 72 GLU A O 1
ATOM 526 N N . ASN A 1 73 ? -15.995 7.028 14.549 1.00 76.50 73 ASN A N 1
ATOM 527 C CA . ASN A 1 73 ? -16.409 5.687 15.002 1.00 76.50 73 ASN A CA 1
ATOM 528 C C . ASN A 1 73 ? -15.969 5.347 16.431 1.00 76.50 73 ASN A C 1
ATOM 530 O O . ASN A 1 73 ? -16.318 4.281 16.933 1.00 76.50 73 ASN A O 1
ATOM 534 N N . SER A 1 74 ? -15.188 6.216 17.081 1.00 77.19 74 SER A N 1
ATOM 535 C CA . SER A 1 74 ? -14.573 5.968 18.393 1.00 77.19 74 SER A CA 1
ATOM 536 C C . SER A 1 74 ? -13.807 4.637 18.456 1.00 77.19 74 SER A C 1
ATOM 538 O O . SER A 1 74 ? -13.743 3.983 19.497 1.00 77.19 74 SER A O 1
ATOM 540 N N . ILE A 1 75 ? -13.243 4.206 17.322 1.00 75.88 75 ILE A N 1
ATOM 541 C CA . ILE A 1 75 ? -12.431 2.992 17.237 1.00 75.88 75 ILE A CA 1
ATOM 542 C C . ILE A 1 75 ? -10.980 3.393 17.504 1.00 75.88 75 ILE A C 1
ATOM 544 O O . ILE A 1 75 ? -10.412 4.125 16.691 1.00 75.88 75 ILE A O 1
ATOM 548 N N . PRO A 1 76 ? -10.352 2.896 18.582 1.00 76.88 76 PRO A N 1
ATOM 549 C CA . PRO A 1 76 ? -8.976 3.246 18.887 1.00 76.88 76 PRO A CA 1
ATOM 550 C C . PRO A 1 76 ? -8.040 2.699 17.805 1.00 76.88 76 PRO A C 1
ATOM 552 O O . PRO A 1 76 ? -8.064 1.507 17.473 1.00 76.88 76 PRO A O 1
ATOM 555 N N . TYR A 1 77 ? -7.181 3.565 17.274 1.00 84.00 77 TYR A N 1
ATOM 556 C CA . TYR A 1 77 ? -6.090 3.172 16.386 1.00 84.00 77 TYR A CA 1
ATOM 557 C C . TYR A 1 77 ? -4.735 3.376 17.078 1.00 84.00 77 TYR A C 1
ATOM 559 O O . TYR A 1 77 ? -4.622 4.050 18.097 1.00 84.00 77 TYR A O 1
ATOM 567 N N . SER A 1 78 ? -3.690 2.734 16.555 1.00 90.12 78 SER A N 1
ATOM 568 C CA . SER A 1 78 ? -2.329 2.847 17.084 1.00 90.12 78 SER A CA 1
ATOM 569 C C . SER A 1 78 ? -1.381 3.219 15.956 1.00 90.12 78 SER A C 1
ATOM 571 O O . SER A 1 78 ? -1.150 2.411 15.057 1.00 90.12 78 SER A O 1
ATOM 573 N N . SER A 1 79 ? -0.802 4.419 16.017 1.00 90.81 79 SER A N 1
ATOM 574 C CA . SER A 1 79 ? 0.110 4.926 14.984 1.00 90.81 79 SER A CA 1
ATOM 575 C C . SER A 1 79 ? 1.322 4.019 14.772 1.00 90.81 79 SER A C 1
ATOM 577 O O . SER A 1 79 ? 1.731 3.809 13.636 1.00 90.81 79 SER A O 1
ATOM 579 N N . THR A 1 80 ? 1.860 3.409 15.834 1.00 93.75 80 THR A N 1
ATOM 580 C CA . THR A 1 80 ? 2.974 2.451 15.734 1.00 93.75 80 THR A CA 1
ATOM 581 C C . THR A 1 80 ? 2.584 1.211 14.932 1.00 93.75 80 THR A C 1
ATOM 583 O O . THR A 1 80 ? 3.365 0.730 14.111 1.00 93.75 80 THR A O 1
ATOM 586 N N . ARG A 1 81 ? 1.360 0.700 15.133 1.00 92.44 81 ARG A N 1
ATOM 587 C CA . ARG A 1 81 ? 0.849 -0.454 14.384 1.00 92.44 81 ARG A CA 1
ATOM 588 C C . ARG A 1 81 ? 0.655 -0.111 12.910 1.00 92.44 81 ARG A C 1
ATOM 590 O O . ARG A 1 81 ? 1.024 -0.913 12.059 1.00 92.44 81 ARG A O 1
ATOM 597 N N . GLU A 1 82 ? 0.099 1.063 12.617 1.00 90.88 82 GLU A N 1
ATOM 598 C CA . GLU A 1 82 ? -0.106 1.521 11.238 1.00 90.88 82 GLU A CA 1
ATOM 599 C C . GLU A 1 82 ? 1.231 1.790 10.525 1.00 90.88 82 GLU A C 1
ATOM 601 O O . GLU A 1 82 ? 1.393 1.381 9.377 1.00 90.88 82 GLU A O 1
ATOM 606 N N . LEU A 1 83 ? 2.229 2.359 11.218 1.00 93.38 83 LEU A N 1
ATOM 607 C CA . LEU A 1 83 ? 3.582 2.556 10.681 1.00 93.38 83 LEU A CA 1
ATOM 608 C C . LEU A 1 83 ? 4.222 1.224 10.290 1.00 93.38 83 LEU A C 1
ATOM 610 O O . LEU A 1 83 ? 4.756 1.076 9.192 1.00 93.38 83 LEU A O 1
ATOM 614 N N . PHE A 1 84 ? 4.155 0.242 11.189 1.00 94.62 84 PHE A N 1
ATOM 615 C CA . PHE A 1 84 ? 4.733 -1.075 10.951 1.00 94.62 84 PHE A CA 1
ATOM 616 C C . PHE A 1 84 ? 4.009 -1.813 9.818 1.00 94.62 84 PHE A C 1
ATOM 618 O O . PHE A 1 84 ? 4.653 -2.389 8.941 1.00 94.62 84 PHE A O 1
ATOM 625 N N . ALA A 1 85 ? 2.675 -1.738 9.783 1.00 92.06 85 ALA A N 1
ATOM 626 C CA . ALA A 1 85 ? 1.868 -2.322 8.717 1.00 92.06 85 ALA A CA 1
ATOM 627 C C . ALA A 1 85 ? 2.188 -1.703 7.346 1.00 92.06 85 ALA A C 1
ATOM 629 O O . ALA A 1 85 ? 2.358 -2.432 6.366 1.00 92.06 85 ALA A O 1
ATOM 630 N N . GLN A 1 86 ? 2.320 -0.377 7.271 1.00 93.31 86 GLN A N 1
ATOM 631 C CA . GLN A 1 86 ? 2.678 0.329 6.041 1.00 93.31 86 GLN A CA 1
ATOM 632 C C . GLN A 1 86 ? 4.109 0.012 5.600 1.00 93.31 86 GLN A C 1
ATOM 634 O O . GLN A 1 86 ? 4.335 -0.250 4.421 1.00 93.31 86 GLN A O 1
ATOM 639 N N . GLY A 1 87 ? 5.056 -0.043 6.541 1.00 92.94 87 GLY A N 1
ATOM 640 C CA . GLY A 1 87 ? 6.437 -0.432 6.269 1.00 92.94 87 GLY A CA 1
ATOM 641 C C . GLY A 1 87 ? 6.528 -1.823 5.644 1.00 92.94 87 GLY A C 1
ATOM 642 O O . GLY A 1 87 ? 7.091 -1.974 4.562 1.00 92.94 87 GLY A O 1
ATOM 643 N N . ILE A 1 88 ? 5.897 -2.826 6.265 1.00 94.69 88 ILE A N 1
ATOM 644 C CA . ILE A 1 88 ? 5.847 -4.194 5.721 1.00 94.69 88 ILE A CA 1
ATOM 645 C C . ILE A 1 88 ? 5.170 -4.220 4.348 1.00 94.69 88 ILE A C 1
ATOM 647 O O . ILE A 1 88 ? 5.649 -4.898 3.442 1.00 94.69 88 ILE A O 1
ATOM 651 N N . SER A 1 89 ? 4.084 -3.466 4.171 1.00 92.56 89 SER A N 1
ATOM 652 C CA . SER A 1 89 ? 3.363 -3.409 2.894 1.00 92.56 89 SER A CA 1
ATOM 653 C C . SER A 1 89 ? 4.230 -2.832 1.772 1.00 92.56 89 SER A C 1
ATOM 655 O O . SER A 1 89 ? 4.252 -3.378 0.672 1.00 92.56 89 SER A O 1
ATOM 657 N N . CYS A 1 90 ? 4.985 -1.764 2.045 1.00 91.25 90 CYS A N 1
ATOM 658 C CA . CYS A 1 90 ? 5.913 -1.168 1.085 1.00 91.25 90 CYS A CA 1
ATOM 659 C C . CYS A 1 90 ? 7.108 -2.080 0.780 1.00 91.25 90 CYS A C 1
ATOM 661 O O . CYS A 1 90 ? 7.513 -2.163 -0.376 1.00 91.25 90 CYS A O 1
ATOM 663 N N . LEU A 1 91 ? 7.642 -2.800 1.774 1.00 89.12 91 LEU A N 1
ATOM 664 C CA . LEU A 1 91 ? 8.692 -3.801 1.551 1.00 89.12 91 LEU A CA 1
ATOM 665 C C . LEU A 1 91 ? 8.189 -4.954 0.671 1.00 89.12 91 LEU A C 1
ATOM 667 O O . LEU A 1 91 ? 8.862 -5.338 -0.282 1.00 89.12 91 LEU A O 1
ATOM 671 N N . GLY A 1 92 ? 6.982 -5.460 0.945 1.00 89.50 92 GLY A N 1
ATOM 672 C CA . GLY A 1 92 ? 6.336 -6.480 0.119 1.00 89.50 92 GLY A CA 1
ATOM 673 C C . GLY A 1 92 ? 6.071 -5.999 -1.310 1.00 89.50 92 GLY A C 1
ATOM 674 O O . GLY A 1 92 ? 6.320 -6.737 -2.258 1.00 89.50 92 GLY A O 1
ATOM 675 N N . ALA A 1 93 ? 5.635 -4.748 -1.482 1.00 86.19 93 ALA A N 1
ATOM 676 C CA . ALA A 1 93 ? 5.462 -4.140 -2.800 1.00 86.19 93 ALA A CA 1
ATOM 677 C C . ALA A 1 93 ? 6.795 -4.020 -3.555 1.00 86.19 93 ALA A C 1
ATOM 679 O O . ALA A 1 93 ? 6.871 -4.412 -4.719 1.00 86.19 93 ALA A O 1
ATOM 680 N N . GLY A 1 94 ? 7.854 -3.558 -2.883 1.00 83.44 94 GLY A N 1
ATOM 681 C CA . GLY A 1 94 ? 9.192 -3.451 -3.462 1.00 83.44 94 GLY A CA 1
ATOM 682 C C . GLY A 1 94 ? 9.765 -4.798 -3.908 1.00 83.44 94 GLY A C 1
ATOM 683 O O . GLY A 1 94 ? 10.355 -4.877 -4.980 1.00 83.44 94 GLY A O 1
ATOM 684 N N . ALA A 1 95 ? 9.517 -5.874 -3.153 1.00 82.31 95 ALA A N 1
ATOM 685 C CA . ALA A 1 95 ? 9.968 -7.225 -3.502 1.00 82.31 95 ALA A CA 1
ATOM 686 C C . ALA A 1 95 ? 9.367 -7.760 -4.817 1.00 82.31 95 ALA A C 1
ATOM 688 O O . ALA A 1 95 ? 9.970 -8.607 -5.470 1.00 82.31 95 ALA A O 1
ATOM 689 N N . VAL A 1 96 ? 8.193 -7.260 -5.218 1.00 81.31 96 VAL A N 1
ATOM 690 C CA . VAL A 1 96 ? 7.506 -7.630 -6.471 1.00 81.31 96 VAL A CA 1
ATOM 691 C C . VAL A 1 96 ? 7.693 -6.549 -7.554 1.00 81.31 96 VAL A C 1
ATOM 693 O O . VAL A 1 96 ? 7.107 -6.630 -8.628 1.00 81.31 96 VAL A O 1
ATOM 696 N N . GLY A 1 97 ? 8.504 -5.515 -7.295 1.00 77.31 97 GLY A N 1
ATOM 697 C CA . GLY A 1 97 ? 8.717 -4.396 -8.221 1.00 77.31 97 GLY A CA 1
ATOM 698 C C . GLY A 1 97 ? 7.512 -3.454 -8.359 1.00 77.31 97 GLY A C 1
ATOM 699 O O . GLY A 1 97 ? 7.403 -2.723 -9.341 1.00 77.31 97 GLY A O 1
ATOM 700 N N . SER A 1 98 ? 6.588 -3.467 -7.395 1.00 82.56 98 SER A N 1
ATOM 701 C CA . SER A 1 98 ? 5.429 -2.572 -7.359 1.00 82.56 98 SER A CA 1
ATOM 702 C C . SER A 1 98 ? 5.797 -1.186 -6.820 1.00 82.56 98 SER A C 1
ATOM 704 O O . SER A 1 98 ? 6.703 -1.025 -6.002 1.00 82.56 98 SER A O 1
ATOM 706 N N . ALA A 1 99 ? 5.017 -0.178 -7.218 1.00 86.50 99 ALA A N 1
ATOM 707 C CA . ALA A 1 99 ? 5.031 1.139 -6.590 1.00 86.50 99 ALA A CA 1
ATOM 708 C C . ALA A 1 99 ? 4.686 1.050 -5.084 1.00 86.50 99 ALA A C 1
ATOM 710 O O . ALA A 1 99 ? 3.971 0.125 -4.674 1.00 86.50 99 ALA A O 1
ATOM 711 N N . PRO A 1 100 ? 5.159 2.006 -4.259 1.00 88.12 100 PRO A N 1
ATOM 712 C CA . PRO A 1 100 ? 4.900 2.009 -2.823 1.00 88.12 100 PRO A CA 1
ATOM 713 C C . PRO A 1 100 ? 3.405 2.133 -2.500 1.00 88.12 100 PRO A C 1
ATOM 715 O O . PRO A 1 100 ? 2.637 2.785 -3.213 1.00 88.12 100 PRO A O 1
ATOM 718 N N . VAL A 1 101 ? 2.994 1.510 -1.395 1.00 89.94 101 VAL A N 1
ATOM 719 C CA . VAL A 1 101 ? 1.590 1.419 -0.974 1.00 89.94 101 VAL A CA 1
ATOM 720 C C . VAL A 1 101 ? 1.191 2.652 -0.166 1.00 89.94 101 VAL A C 1
ATOM 722 O O . VAL A 1 101 ? 1.920 3.073 0.724 1.00 89.94 101 VAL A O 1
ATOM 725 N N . SER A 1 102 ? -0.002 3.189 -0.440 1.00 89.56 102 SER A N 1
ATOM 726 C CA . SER A 1 102 ? -0.568 4.360 0.240 1.00 89.56 102 SER A CA 1
ATOM 727 C C . SER A 1 102 ? -2.032 4.148 0.626 1.00 89.56 102 SER A C 1
ATOM 729 O O . SER A 1 102 ? -2.762 3.410 -0.039 1.00 89.56 102 SER A O 1
ATOM 731 N N . GLY A 1 103 ? -2.489 4.859 1.661 1.00 85.81 103 GLY A N 1
ATOM 732 C CA . GLY A 1 103 ? -3.907 4.949 2.018 1.00 85.81 103 GLY A CA 1
ATOM 733 C C . GLY A 1 103 ? -4.732 5.756 1.006 1.00 85.81 103 GLY A C 1
ATOM 734 O O . GLY A 1 103 ? -4.201 6.609 0.294 1.00 85.81 103 GLY A O 1
ATOM 735 N N . SER A 1 104 ? -6.045 5.497 0.949 1.00 89.56 104 SER A N 1
ATOM 736 C CA . SER A 1 104 ? -6.993 6.223 0.091 1.00 89.56 104 SER A CA 1
ATOM 737 C C . SER A 1 104 ? -8.287 6.538 0.836 1.00 89.56 104 SER A C 1
ATOM 739 O O . SER A 1 104 ? -9.099 5.646 1.083 1.00 89.56 104 SER A O 1
ATOM 741 N N . LEU A 1 105 ? -8.510 7.822 1.132 1.00 88.50 105 LEU A N 1
ATOM 742 C CA . LEU A 1 105 ? -9.719 8.285 1.816 1.00 88.50 105 LEU A CA 1
ATOM 743 C C . LEU A 1 105 ? -10.985 7.906 1.038 1.00 88.50 105 LEU A C 1
ATOM 745 O O . LEU A 1 105 ? -11.889 7.297 1.595 1.00 88.50 105 LEU A O 1
ATOM 749 N N . SER A 1 106 ? -11.021 8.196 -0.268 1.00 89.12 106 SER A N 1
ATOM 750 C CA . SER A 1 106 ? -12.201 7.943 -1.110 1.00 89.12 106 SER A CA 1
ATOM 751 C C . SER A 1 106 ? -12.633 6.473 -1.087 1.00 89.12 106 SER A C 1
ATOM 753 O O . SER A 1 106 ? -13.814 6.180 -0.928 1.00 89.12 106 SER A O 1
ATOM 755 N N . ARG A 1 107 ? -11.680 5.535 -1.198 1.00 89.94 107 ARG A N 1
ATOM 756 C CA . ARG A 1 107 ? -11.984 4.095 -1.185 1.00 89.94 107 ARG A CA 1
ATOM 757 C C . ARG A 1 107 ? -12.464 3.631 0.189 1.00 89.94 107 ARG A C 1
ATOM 759 O O . ARG A 1 107 ? -13.436 2.884 0.263 1.00 89.94 107 ARG A O 1
ATOM 766 N N . SER A 1 108 ? -11.832 4.101 1.264 1.00 89.69 108 SER A N 1
ATOM 767 C CA . SER A 1 108 ? -12.243 3.771 2.633 1.00 89.69 108 SER A CA 1
ATOM 768 C C . SER A 1 108 ? -13.630 4.327 2.971 1.00 89.69 108 SER A C 1
ATOM 770 O O . SER A 1 108 ? -14.425 3.635 3.602 1.00 89.69 108 SER A O 1
ATOM 772 N N . LEU A 1 109 ? -13.961 5.535 2.498 1.00 89.06 109 LEU A N 1
ATOM 773 C CA . LEU A 1 109 ? -15.290 6.130 2.658 1.00 89.06 109 LEU A CA 1
ATOM 774 C C . LEU A 1 109 ? -16.360 5.335 1.911 1.00 89.06 109 LEU A C 1
ATOM 776 O O . LEU A 1 109 ? -17.390 5.025 2.495 1.00 89.06 109 LEU A O 1
ATOM 780 N N . ILE A 1 110 ? -16.110 4.958 0.653 1.00 90.69 110 ILE A N 1
ATOM 781 C CA . ILE A 1 110 ? -17.054 4.142 -0.125 1.00 90.69 110 ILE A CA 1
ATOM 782 C C . ILE A 1 110 ? -17.259 2.784 0.548 1.00 90.69 110 ILE A C 1
ATOM 784 O O . ILE A 1 110 ? -18.397 2.376 0.752 1.00 90.69 110 ILE A O 1
ATOM 788 N N . SER A 1 111 ? -16.175 2.122 0.962 1.00 89.44 111 SER A N 1
ATOM 789 C CA . SER A 1 111 ? -16.241 0.847 1.687 1.00 89.44 111 SER A CA 1
ATOM 790 C C . SER A 1 111 ? -17.076 0.960 2.969 1.00 89.44 111 SER A C 1
ATOM 792 O O . SER A 1 111 ? -17.885 0.084 3.277 1.00 89.44 111 SER A O 1
ATOM 794 N N . ARG A 1 112 ? -16.950 2.079 3.690 1.00 85.94 112 ARG A N 1
ATOM 795 C CA . ARG A 1 112 ? -17.791 2.382 4.851 1.00 85.94 112 ARG A CA 1
ATOM 796 C C . ARG A 1 112 ? -19.251 2.626 4.465 1.00 85.94 112 ARG A C 1
ATOM 798 O O . ARG A 1 112 ? -20.138 2.094 5.120 1.00 85.94 112 ARG A O 1
ATOM 805 N N . MET A 1 113 ? -19.513 3.398 3.412 1.00 89.88 113 MET A N 1
ATOM 806 C CA . MET A 1 113 ? -20.871 3.684 2.930 1.00 89.88 113 MET A CA 1
ATOM 807 C C . MET A 1 113 ? -21.607 2.420 2.476 1.00 89.88 113 MET A C 1
ATOM 809 O O . MET A 1 113 ? -22.823 2.345 2.614 1.00 89.88 113 MET A O 1
ATOM 813 N N . THR A 1 114 ? -20.886 1.408 1.988 1.00 90.75 114 THR A N 1
ATOM 814 C CA . THR A 1 114 ? -21.455 0.094 1.655 1.00 90.75 114 THR A CA 1
ATOM 815 C C . THR A 1 114 ? -21.629 -0.823 2.872 1.00 90.75 114 THR A C 1
ATOM 817 O O . THR A 1 114 ? -21.992 -1.983 2.704 1.00 90.75 114 THR A O 1
ATOM 820 N N . GLY A 1 115 ? -21.372 -0.340 4.093 1.00 84.88 115 GLY A N 1
ATOM 821 C CA . GLY A 1 115 ? -21.568 -1.097 5.333 1.00 84.88 115 GLY A CA 1
ATOM 822 C C . GLY A 1 115 ? -20.484 -2.138 5.616 1.00 84.88 115 GLY A C 1
ATOM 823 O O . GLY A 1 115 ? -20.727 -3.107 6.332 1.00 84.88 115 GLY A O 1
ATOM 824 N N . THR 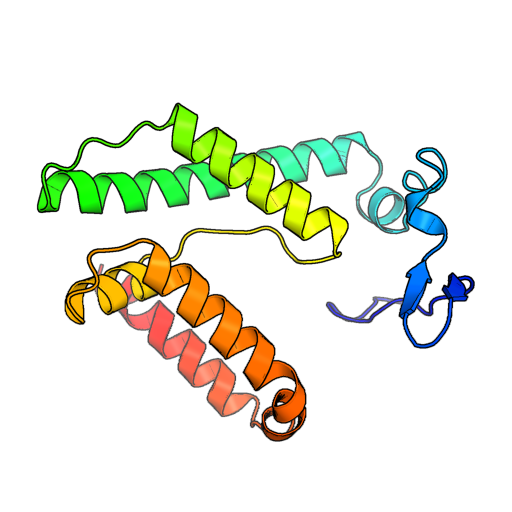A 1 116 ? -19.286 -1.978 5.054 1.00 85.88 116 THR A N 1
ATOM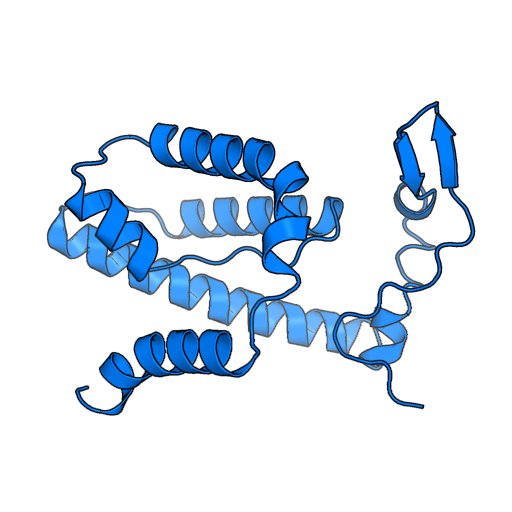 825 C CA . THR A 1 116 ? -18.191 -2.926 5.268 1.00 85.88 116 THR A CA 1
ATOM 826 C C . THR A 1 116 ? -17.649 -2.836 6.694 1.00 85.88 116 THR A C 1
ATOM 828 O O . THR A 1 116 ? -17.157 -1.792 7.110 1.00 85.88 116 THR A O 1
ATOM 831 N N . THR A 1 117 ? -17.661 -3.951 7.426 1.00 80.81 117 THR A N 1
ATOM 832 C CA . THR A 1 117 ? -17.227 -4.007 8.838 1.00 80.81 117 THR A CA 1
ATOM 833 C C . THR A 1 117 ? -15.962 -4.835 9.074 1.00 80.81 117 THR A C 1
ATOM 835 O O . THR A 1 117 ? -15.402 -4.817 10.168 1.00 80.81 117 THR A O 1
ATOM 838 N N . SER A 1 118 ? -15.488 -5.568 8.061 1.00 85.50 118 SER A N 1
ATOM 839 C CA . SER A 1 118 ? -14.390 -6.531 8.196 1.00 85.50 118 SER A CA 1
ATOM 840 C C . SER A 1 118 ? -13.256 -6.285 7.203 1.00 85.50 118 SER A C 1
ATOM 842 O O . SER A 1 118 ? -13.480 -5.895 6.053 1.00 85.50 118 SER A O 1
ATOM 844 N N . LYS A 1 119 ? -12.029 -6.620 7.627 1.00 84.56 119 LYS A N 1
ATOM 845 C CA . LYS A 1 119 ? -10.810 -6.625 6.796 1.00 84.56 119 LYS A CA 1
ATOM 846 C C . LYS A 1 119 ? -10.889 -7.608 5.622 1.00 84.56 119 LYS A C 1
ATOM 848 O O . LYS A 1 119 ? -10.144 -7.456 4.658 1.00 84.56 119 LYS A O 1
ATOM 853 N N . LEU A 1 120 ? -11.807 -8.580 5.672 1.00 88.62 120 LEU A N 1
ATOM 854 C CA . LEU A 1 120 ? -12.050 -9.525 4.576 1.00 88.62 120 LEU A CA 1
ATOM 855 C C . LEU A 1 120 ? -12.417 -8.822 3.265 1.00 88.62 120 LEU A C 1
ATOM 857 O O . LEU A 1 120 ? -12.044 -9.295 2.198 1.00 88.62 120 LEU A O 1
ATOM 861 N N . SER A 1 121 ? -13.068 -7.661 3.334 1.00 89.06 121 SER A N 1
ATOM 862 C CA . SER A 1 121 ? -13.371 -6.837 2.157 1.00 89.06 121 SER A CA 1
ATOM 863 C C . SER A 1 121 ? -12.132 -6.453 1.346 1.00 89.06 121 SER A C 1
ATOM 865 O O . SER A 1 121 ? -12.171 -6.459 0.116 1.00 89.06 121 SER A O 1
ATOM 867 N N . CYS A 1 122 ? -11.013 -6.173 2.018 1.00 88.75 122 CYS A N 1
ATOM 868 C CA . CYS A 1 122 ? -9.746 -5.851 1.371 1.00 88.75 122 CYS A CA 1
ATOM 869 C C . CYS A 1 122 ? -9.195 -7.070 0.622 1.00 88.75 122 CYS A C 1
ATOM 871 O O . CYS A 1 122 ? -8.783 -6.950 -0.528 1.00 88.75 122 CYS A O 1
ATOM 873 N N . ILE A 1 123 ? -9.281 -8.259 1.229 1.00 92.31 123 ILE A N 1
ATOM 874 C CA . ILE A 1 123 ? -8.861 -9.520 0.599 1.00 92.31 123 ILE A CA 1
ATOM 875 C C . ILE A 1 123 ? -9.725 -9.817 -0.628 1.00 92.31 123 ILE A C 1
ATOM 877 O O . ILE A 1 123 ? -9.194 -10.130 -1.689 1.00 92.31 123 ILE A O 1
ATOM 881 N N . VAL A 1 124 ? -11.046 -9.663 -0.514 1.00 92.94 124 VAL A N 1
ATOM 882 C CA . VAL A 1 124 ? -11.971 -9.839 -1.642 1.00 92.94 124 VAL A CA 1
ATOM 883 C C . VAL A 1 124 ? -11.658 -8.847 -2.761 1.00 92.94 124 VAL A C 1
ATOM 885 O O . VAL A 1 124 ? -11.617 -9.236 -3.923 1.00 92.94 124 VAL A O 1
ATOM 888 N N . THR A 1 125 ? -11.368 -7.588 -2.426 1.00 91.19 125 THR A N 1
ATOM 889 C CA . THR A 1 125 ? -10.989 -6.566 -3.414 1.00 91.19 125 THR A CA 1
ATOM 890 C C . THR A 1 125 ? -9.665 -6.910 -4.102 1.00 91.19 125 THR A C 1
ATOM 892 O O . THR A 1 125 ? -9.552 -6.773 -5.318 1.00 91.19 125 THR A O 1
ATOM 895 N N . ALA A 1 126 ? -8.672 -7.400 -3.354 1.00 91.38 126 ALA A N 1
ATOM 896 C CA . ALA A 1 126 ? -7.391 -7.832 -3.907 1.00 91.38 126 ALA A CA 1
ATOM 897 C C . ALA A 1 126 ? -7.545 -9.052 -4.829 1.00 91.38 126 ALA A C 1
ATOM 899 O O . ALA A 1 126 ? -6.991 -9.068 -5.927 1.00 91.38 126 ALA A O 1
ATOM 900 N N . LEU A 1 127 ? -8.347 -10.042 -4.427 1.00 94.81 127 LEU A N 1
ATOM 901 C CA . LEU A 1 127 ? -8.676 -11.203 -5.255 1.00 94.81 127 LEU A CA 1
ATOM 902 C C . LEU A 1 127 ? -9.416 -10.788 -6.525 1.00 94.81 127 LEU A C 1
ATOM 904 O O . LEU A 1 127 ? -9.042 -11.220 -7.611 1.00 94.81 127 LEU A O 1
ATOM 908 N N . ALA A 1 128 ? -10.407 -9.902 -6.412 1.00 93.75 128 ALA A N 1
ATOM 909 C CA . ALA A 1 128 ? -11.116 -9.359 -7.564 1.00 93.75 128 ALA A CA 1
ATOM 910 C C . ALA A 1 128 ? -10.142 -8.673 -8.535 1.00 93.75 128 ALA A C 1
ATOM 912 O O . ALA A 1 128 ? -10.191 -8.925 -9.738 1.00 93.75 128 ALA A O 1
ATOM 913 N N . TRP A 1 129 ? -9.192 -7.885 -8.022 1.00 91.44 129 TRP A N 1
ATOM 914 C CA . TRP A 1 129 ? -8.151 -7.274 -8.848 1.00 91.44 129 TRP A CA 1
ATOM 915 C C . TRP A 1 129 ? -7.273 -8.316 -9.550 1.00 91.44 129 TRP A C 1
ATOM 917 O O . TRP A 1 129 ? -7.032 -8.214 -10.752 1.00 91.44 129 TRP A O 1
ATOM 927 N N . MET A 1 130 ? -6.861 -9.366 -8.836 1.00 90.75 130 MET A N 1
ATOM 928 C CA . MET A 1 130 ? -6.074 -10.466 -9.398 1.00 90.75 130 MET A CA 1
ATOM 929 C C . MET A 1 130 ? -6.832 -11.206 -10.509 1.00 90.75 130 MET A C 1
ATOM 931 O O . MET A 1 130 ? -6.255 -11.509 -11.550 1.00 90.75 130 MET A O 1
ATOM 935 N N . THR A 1 131 ? -8.141 -11.420 -10.344 1.00 92.81 131 THR A N 1
ATOM 936 C CA . THR A 1 131 ? -8.992 -12.013 -11.392 1.00 92.81 131 THR A CA 1
ATOM 937 C C . THR A 1 131 ? -9.221 -11.089 -12.588 1.00 92.81 131 THR A C 1
ATOM 939 O O . THR A 1 131 ? -9.522 -11.572 -13.677 1.00 92.81 131 THR A O 1
ATOM 942 N N . MET A 1 132 ? -9.064 -9.773 -12.407 1.00 90.44 132 MET A N 1
ATOM 943 C CA . MET A 1 132 ? -9.254 -8.770 -13.458 1.00 90.44 132 MET A CA 1
ATOM 944 C C . MET A 1 132 ? -7.997 -8.505 -14.291 1.00 90.44 132 MET A C 1
ATOM 946 O O . MET A 1 132 ? -8.121 -8.047 -15.425 1.00 90.44 132 MET A O 1
ATOM 950 N N . MET A 1 133 ? -6.800 -8.843 -13.795 1.00 88.62 133 MET A N 1
ATOM 951 C CA . MET A 1 133 ? -5.542 -8.708 -14.547 1.00 88.62 133 MET A CA 1
ATOM 952 C C . MET A 1 133 ? -5.581 -9.251 -15.991 1.00 88.62 133 MET A C 1
ATOM 954 O O . MET A 1 133 ? -5.150 -8.516 -16.882 1.00 88.62 133 MET A O 1
ATOM 958 N N . PRO A 1 134 ? -6.109 -10.461 -16.295 1.00 88.44 134 PRO A N 1
ATOM 959 C CA . PRO A 1 134 ? -6.151 -10.956 -17.677 1.00 88.44 134 PRO A CA 1
ATOM 960 C C . PRO A 1 134 ? -7.020 -10.098 -18.609 1.00 88.44 134 PRO A C 1
ATOM 962 O O . PRO A 1 134 ? -6.796 -10.076 -19.816 1.00 88.44 134 PRO A O 1
ATOM 965 N N . TYR A 1 135 ? -7.980 -9.349 -18.063 1.00 87.88 135 TYR A N 1
ATOM 966 C CA . TYR A 1 135 ? -8.878 -8.484 -18.829 1.00 87.88 135 TYR A CA 1
ATOM 967 C C . TYR A 1 135 ? -8.328 -7.066 -19.029 1.00 87.88 135 TYR A C 1
ATOM 969 O O . TYR A 1 135 ? -8.950 -6.260 -19.722 1.00 87.88 135 TYR A O 1
ATOM 977 N N . MET A 1 136 ? -7.149 -6.742 -18.485 1.00 84.31 136 MET A N 1
ATOM 978 C CA . MET A 1 136 ? -6.601 -5.381 -18.526 1.00 84.31 136 MET A CA 1
ATOM 979 C C . MET A 1 136 ? -6.325 -4.880 -19.955 1.00 84.31 136 MET A C 1
ATOM 981 O O . MET A 1 136 ? -6.395 -3.678 -20.210 1.00 84.31 136 MET A O 1
ATOM 985 N N . SER A 1 137 ? -6.103 -5.788 -20.913 1.00 82.56 137 SER A N 1
ATOM 986 C CA . SER A 1 137 ? -5.922 -5.450 -22.335 1.00 82.56 137 SER A CA 1
ATOM 987 C C . SER A 1 137 ? -7.127 -4.705 -22.935 1.00 82.56 137 SER A C 1
ATOM 989 O O . SER A 1 137 ? -6.949 -3.835 -23.788 1.00 82.56 137 SER A O 1
ATOM 991 N N . ILE A 1 138 ? -8.341 -4.944 -22.423 1.00 85.00 138 ILE A N 1
ATOM 992 C CA . ILE A 1 138 ? -9.571 -4.268 -22.873 1.00 85.00 138 ILE A CA 1
ATOM 993 C C . ILE A 1 138 ? -9.509 -2.755 -22.605 1.00 85.00 138 ILE A C 1
ATOM 995 O O . ILE A 1 138 ? -10.027 -1.963 -23.390 1.00 85.00 138 ILE A O 1
ATOM 999 N N . MET A 1 139 ? -8.823 -2.321 -21.542 1.00 79.06 139 MET A N 1
ATOM 1000 C CA . MET A 1 139 ? -8.669 -0.897 -21.222 1.00 79.06 139 MET A CA 1
ATOM 1001 C C . MET A 1 139 ? -7.591 -0.186 -22.056 1.00 79.06 139 MET A C 1
ATOM 1003 O O . MET A 1 139 ? -7.478 1.038 -21.961 1.00 79.06 139 MET A O 1
ATOM 1007 N N . SER A 1 140 ? -6.827 -0.893 -22.896 1.00 82.25 140 SER A N 1
ATOM 1008 C CA . SER A 1 140 ? -5.729 -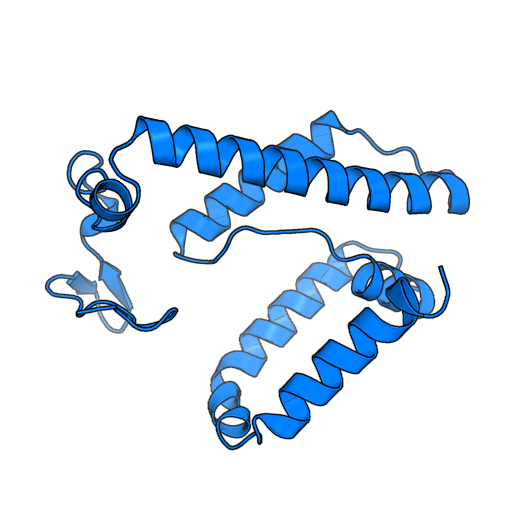0.295 -23.675 1.00 82.25 140 SER A CA 1
ATOM 1009 C C . SER A 1 140 ? -6.190 0.787 -24.659 1.00 82.25 140 SER A C 1
ATOM 1011 O O . SER A 1 140 ? -5.467 1.750 -24.895 1.00 82.25 140 SER A O 1
ATOM 1013 N N . SER A 1 141 ? -7.412 0.681 -25.193 1.00 84.00 141 SER A N 1
ATOM 1014 C CA . SER A 1 141 ? -7.977 1.660 -26.135 1.00 84.00 141 SER A CA 1
ATOM 1015 C C . SER A 1 141 ? -8.641 2.871 -25.465 1.00 84.00 141 SER A C 1
ATOM 1017 O O . SER A 1 141 ? -9.293 3.662 -26.145 1.00 84.00 141 SER A O 1
ATOM 1019 N N . THR A 1 142 ? -8.504 3.045 -24.146 1.00 84.69 142 THR A N 1
ATOM 1020 C CA . THR A 1 142 ? -9.167 4.149 -23.435 1.00 84.69 142 THR A CA 1
ATOM 1021 C C . THR A 1 142 ? -8.593 5.508 -23.870 1.00 84.69 142 THR A C 1
ATOM 1023 O O . THR A 1 142 ? -7.391 5.741 -23.713 1.00 84.69 142 THR A O 1
ATOM 1026 N N . PRO A 1 143 ? -9.418 6.450 -24.372 1.00 89.69 143 PRO A N 1
ATOM 1027 C CA . PRO A 1 143 ? -8.947 7.773 -24.765 1.00 89.69 143 PRO A CA 1
ATOM 1028 C C . PRO A 1 143 ? -8.314 8.525 -23.592 1.00 89.69 143 PRO A C 1
ATOM 1030 O O . PRO A 1 143 ? -8.897 8.617 -22.510 1.00 89.69 143 PRO A O 1
ATOM 1033 N N . ARG A 1 144 ? -7.157 9.160 -23.823 1.00 89.88 144 ARG A N 1
ATOM 1034 C CA . ARG A 1 144 ? -6.466 9.972 -22.799 1.00 89.88 144 ARG A CA 1
ATOM 1035 C C . ARG A 1 144 ? -7.359 11.075 -22.216 1.00 89.88 144 ARG A C 1
ATOM 1037 O O . ARG A 1 144 ? -7.250 11.371 -21.031 1.00 89.88 144 ARG A O 1
ATOM 1044 N N . ALA A 1 145 ? -8.276 11.617 -23.023 1.00 91.75 145 ALA A N 1
ATOM 1045 C CA . ALA A 1 145 ? -9.257 12.615 -22.597 1.00 91.75 145 ALA A CA 1
ATOM 1046 C C . ALA A 1 145 ? -10.196 12.104 -21.485 1.00 91.75 145 ALA A C 1
ATOM 1048 O O . ALA A 1 145 ? -10.523 12.846 -20.559 1.00 91.75 145 ALA A O 1
ATOM 1049 N N . ALA A 1 146 ? -10.592 10.826 -21.536 1.00 91.81 146 ALA A N 1
ATOM 1050 C CA . ALA A 1 146 ? -11.414 10.223 -20.489 1.00 91.81 146 ALA A CA 1
ATOM 1051 C C . ALA A 1 146 ? -10.622 10.099 -19.178 1.00 91.81 146 ALA A C 1
ATOM 1053 O O . ALA A 1 146 ? -11.123 10.459 -18.114 1.00 91.81 146 ALA A O 1
ATOM 1054 N N . LEU A 1 147 ? -9.353 9.681 -19.259 1.00 90.31 147 LEU A N 1
ATOM 1055 C CA . LEU A 1 147 ? -8.476 9.561 -18.093 1.00 90.31 147 LEU A CA 1
ATOM 1056 C C . LEU A 1 147 ? -8.219 10.924 -17.428 1.00 90.31 147 LEU A C 1
ATOM 1058 O O . LEU A 1 147 ? -8.327 11.043 -16.208 1.00 90.31 147 LEU A O 1
ATOM 1062 N N . SER A 1 148 ? -7.963 11.974 -18.219 1.00 91.06 148 SER A N 1
ATOM 1063 C CA . SER A 1 148 ? -7.822 13.337 -17.690 1.00 91.06 148 SER A CA 1
ATOM 1064 C C . SER A 1 148 ? -9.114 13.853 -17.058 1.00 91.06 148 SER A C 1
ATOM 1066 O O . SER A 1 148 ? -9.057 14.523 -16.031 1.00 91.06 148 SER A O 1
ATOM 1068 N N . GLY A 1 149 ? -10.275 13.509 -17.626 1.00 93.25 149 GLY A N 1
ATOM 1069 C CA . GLY A 1 149 ? -11.576 13.862 -17.057 1.00 93.25 149 GLY A CA 1
ATOM 1070 C C . GLY A 1 149 ? -11.788 13.263 -15.664 1.00 93.25 149 GLY A C 1
ATOM 1071 O O . GLY A 1 149 ? -12.223 13.966 -14.754 1.00 93.25 149 GLY A O 1
ATOM 1072 N N . ILE A 1 150 ? -11.406 11.996 -15.466 1.00 90.94 150 ILE A N 1
ATOM 1073 C CA . ILE A 1 150 ? -11.491 11.320 -14.161 1.00 90.94 150 ILE A CA 1
ATOM 1074 C C . ILE A 1 150 ? -10.574 11.996 -13.132 1.00 90.94 150 ILE A C 1
ATOM 1076 O O . ILE A 1 150 ? -11.004 12.259 -12.009 1.00 90.94 150 ILE A O 1
ATOM 1080 N N . ILE A 1 151 ? -9.334 12.328 -13.512 1.00 90.38 151 ILE A N 1
ATOM 1081 C CA . ILE A 1 151 ? -8.389 13.025 -12.624 1.00 90.38 151 ILE A CA 1
ATOM 1082 C C . ILE A 1 151 ? -8.933 14.408 -12.241 1.00 90.38 151 ILE A C 1
ATOM 1084 O O . ILE A 1 151 ? -8.984 14.739 -11.057 1.00 90.38 151 ILE A O 1
ATOM 1088 N N . MET A 1 152 ? -9.408 15.193 -13.215 1.00 92.62 152 MET A N 1
ATOM 1089 C CA . MET A 1 152 ? -10.002 16.507 -12.949 1.00 92.62 152 MET A CA 1
ATOM 1090 C C . MET A 1 152 ? -11.226 16.401 -12.040 1.00 92.62 152 MET A C 1
ATOM 1092 O O . MET A 1 152 ? -11.350 17.173 -11.092 1.00 92.62 152 MET A O 1
ATOM 1096 N N . SER A 1 153 ? -12.092 15.407 -12.256 1.00 90.19 153 SER A N 1
ATOM 1097 C CA . SER A 1 153 ? -13.249 15.163 -11.389 1.00 90.19 153 SER A CA 1
ATOM 1098 C C . SER A 1 153 ? -12.858 14.820 -9.949 1.00 90.19 153 SER A C 1
ATOM 1100 O O . SER A 1 153 ? -13.617 15.138 -9.033 1.00 90.19 153 SER A O 1
ATOM 1102 N N . ALA A 1 154 ? -11.721 14.157 -9.731 1.00 86.75 154 ALA A N 1
ATOM 1103 C CA . ALA A 1 154 ? -11.243 13.838 -8.390 1.00 86.75 154 ALA A CA 1
ATOM 1104 C C . ALA A 1 154 ? -10.691 15.079 -7.668 1.00 86.75 154 ALA A C 1
ATOM 1106 O O . ALA A 1 154 ? -10.916 15.244 -6.472 1.00 86.75 154 ALA A O 1
ATOM 1107 N N . VAL A 1 155 ? -9.999 15.963 -8.393 1.00 88.38 155 VAL A N 1
ATOM 1108 C CA . VAL A 1 155 ? -9.309 17.131 -7.818 1.00 88.38 155 VAL A CA 1
ATOM 1109 C C . VAL A 1 155 ? -10.234 18.336 -7.653 1.00 88.38 155 VAL A C 1
ATOM 1111 O O . VAL A 1 155 ? -10.106 19.070 -6.675 1.00 88.38 155 VAL A O 1
ATOM 1114 N N . ILE A 1 156 ? -11.194 18.537 -8.563 1.00 91.38 156 ILE A N 1
ATOM 1115 C CA . ILE A 1 156 ? -12.030 19.747 -8.592 1.00 91.38 156 ILE A CA 1
ATOM 1116 C C . ILE A 1 156 ? -12.763 19.988 -7.271 1.00 91.38 156 ILE A C 1
ATOM 1118 O O . ILE A 1 156 ? -12.835 21.126 -6.819 1.00 91.38 156 ILE A O 1
ATOM 1122 N N . LYS A 1 157 ? -13.235 18.922 -6.609 1.00 82.31 157 LYS A N 1
ATOM 1123 C CA . LYS A 1 157 ? -13.905 19.030 -5.307 1.00 82.31 157 LYS A CA 1
ATOM 1124 C C . LYS A 1 157 ? -12.981 19.582 -4.224 1.00 82.31 157 LYS A C 1
ATOM 1126 O O . LYS A 1 157 ? -13.437 20.386 -3.432 1.00 82.31 157 LYS A O 1
ATOM 1131 N N . GLY A 1 158 ? -11.709 19.183 -4.211 1.00 79.44 158 GLY A N 1
ATOM 1132 C CA . GLY A 1 158 ? -10.747 19.631 -3.200 1.00 79.44 158 GLY A CA 1
ATOM 1133 C C . GLY A 1 158 ? -10.150 21.017 -3.457 1.00 79.44 158 GLY A C 1
ATOM 1134 O O . GLY A 1 158 ? -9.623 21.618 -2.531 1.00 79.44 158 GLY A O 1
ATOM 1135 N N . VAL A 1 159 ? -10.204 21.524 -4.695 1.00 87.06 159 VAL A N 1
ATOM 1136 C CA . VAL A 1 159 ? -9.613 22.828 -5.063 1.00 87.06 159 VAL A CA 1
ATOM 1137 C C . VAL A 1 159 ? -10.663 23.932 -5.179 1.00 87.06 159 VAL A C 1
ATOM 1139 O O . VAL A 1 159 ? -10.420 25.050 -4.738 1.00 87.06 159 VAL A O 1
ATOM 1142 N N . ALA A 1 160 ? -11.817 23.647 -5.788 1.00 83.19 160 ALA A N 1
ATOM 1143 C CA . ALA A 1 160 ? -12.841 24.662 -6.040 1.00 83.19 160 ALA A CA 1
ATOM 1144 C C . ALA A 1 160 ? -13.735 24.937 -4.818 1.00 83.19 160 ALA A C 1
ATOM 1146 O O . ALA A 1 160 ? -14.299 26.023 -4.717 1.00 83.19 160 ALA A O 1
ATOM 1147 N N . PHE A 1 161 ? -13.862 23.969 -3.906 1.00 76.38 161 PHE A N 1
ATOM 1148 C CA . PHE A 1 161 ? -14.708 24.056 -2.713 1.00 76.38 161 PHE A CA 1
ATOM 1149 C C . PHE A 1 161 ? -13.949 23.508 -1.489 1.00 76.38 161 PHE A C 1
ATOM 1151 O O . PHE A 1 161 ? -14.202 22.368 -1.097 1.00 76.38 161 PHE A O 1
ATOM 1158 N N . PRO A 1 162 ? -12.971 24.265 -0.951 1.00 58.41 162 PRO A N 1
ATOM 1159 C CA . PRO A 1 162 ? -12.213 23.859 0.233 1.00 58.41 162 PRO A CA 1
ATOM 1160 C C . PRO A 1 162 ? -13.087 23.730 1.488 1.00 58.41 162 PRO A C 1
ATOM 1162 O O . PRO A 1 162 ? -14.070 24.498 1.616 1.00 58.41 162 PRO A O 1
#

Sequence (162 aa):
AGGIVGEIPPMEGGINIGPLSLPLELLNPAELMQVPLVAHFGGILNLLLSATLFASLNFLSLINIAAIFETENSIPYSSTRELFAQGISCLGAGAVGSAPVSGSLSRSLISRMTGTTSKLSCIVTALAWMTMMPYMSIMSSTPRAALSGIIMSAVIKGVAFP

Foldseek 3Di:
DDDDVPDDPDDDDFDDPDPDGDHPCVPDPVVVLVPVVQVVQVHPVSVVVVVVVVLVVQLVQQVVLVVVVCVVPVDDDDSVVSSVVQVVQQVVCVVVPHDRDHDDNVVVVVCVVVVNDDPVVVVVVVVVVVVCVVVVVVCPPPDPVVVVVVVCVVCCCVPVPD

pLDDT: mean 77.86, std 17.77, range [33.5, 94.81]

Secondary structure (DSSP, 8-state):
-PPPTTPPPP---EEEETTEEEEGGGG-TTTGGG-HHHHHTTSHHHHHHHHHHHHHHHHHHHHHHHHHHHHHH-----HHHHHHHHHHHHHHHHHTTPPPP---HHHHHHHHHTT--STHHHHHHHHHHHHHGGGGGGGGG--HHHHHHHHHHHHHHHHH--

Organism: NCBI:txid420281